Protein AF-A0A819TK28-F1 (afdb_monomer_lite)

Radius of gyration: 22.26 Å; chains: 1; bounding box: 78×36×46 Å

Foldseek 3Di:
DDDDQDPVCCVVPLVSVCVVVCVVVVPDLVVLVVLLVVLVVCLVCLLVVLLVVVVVLVVDPLSLVLQQDDDPPDPDDRDPSVPDDCPPPSNVVVSVVSSVVSSCSSNDSDCDPVNSVVVVVVVVVVVVSCVVPVDDPNVPCVVVVVVVVVPPPPDDDDPDDDDDDDD

Structure (mmCIF, N/CA/C/O backbone):
data_AF-A0A819TK28-F1
#
_entry.id   AF-A0A819TK28-F1
#
loop_
_atom_site.group_PDB
_atom_site.id
_atom_site.type_symbol
_atom_site.label_atom_id
_atom_site.label_alt_id
_atom_site.label_comp_id
_atom_site.label_asym_id
_atom_site.label_entity_id
_atom_site.label_seq_id
_atom_site.pdbx_PDB_ins_code
_atom_site.Cartn_x
_atom_site.Cartn_y
_atom_site.Cartn_z
_atom_site.occupancy
_atom_site.B_iso_or_equiv
_atom_site.auth_seq_id
_atom_site.auth_comp_id
_atom_site.auth_asym_id
_atom_site.auth_atom_id
_atom_site.pdbx_PDB_model_num
ATOM 1 N N . MET A 1 1 ? -22.797 -17.144 18.775 1.00 75.69 1 MET A N 1
ATOM 2 C CA . MET A 1 1 ? -23.891 -16.425 18.084 1.00 75.69 1 MET A CA 1
ATOM 3 C C . MET A 1 1 ? -23.421 -16.109 16.680 1.00 75.69 1 MET A C 1
ATOM 5 O O . MET A 1 1 ? -22.276 -15.701 16.538 1.00 75.69 1 MET A O 1
ATOM 9 N N . THR A 1 2 ? -24.261 -16.334 15.674 1.00 91.94 2 THR A N 1
ATOM 10 C CA . THR A 1 2 ? -23.966 -15.955 14.285 1.00 91.94 2 THR A CA 1
ATOM 11 C C . THR A 1 2 ? -24.346 -14.495 14.087 1.00 91.94 2 THR A C 1
ATOM 13 O O . THR A 1 2 ? -25.466 -14.106 14.412 1.00 91.94 2 THR A O 1
ATOM 16 N N . GLU A 1 3 ? -23.420 -13.689 13.583 1.00 94.31 3 GLU A N 1
ATOM 17 C CA . GLU A 1 3 ? -23.699 -12.307 13.206 1.00 94.31 3 GLU A CA 1
ATOM 18 C C . GLU A 1 3 ? -24.288 -12.250 11.794 1.00 94.31 3 GLU A C 1
ATOM 20 O O . GLU A 1 3 ? -23.820 -12.942 10.890 1.00 94.31 3 GLU A O 1
ATOM 25 N N . HIS A 1 4 ? -25.313 -11.423 11.595 1.00 96.56 4 HIS A N 1
ATOM 26 C CA . HIS A 1 4 ? -25.848 -11.151 10.266 1.00 96.56 4 HIS A CA 1
ATOM 27 C C . HIS A 1 4 ? -25.001 -10.092 9.550 1.00 96.56 4 HIS A C 1
ATOM 29 O O . HIS A 1 4 ? -24.793 -9.003 10.085 1.00 96.56 4 HIS A O 1
ATOM 35 N N . ILE A 1 5 ? -24.573 -10.400 8.325 1.00 97.50 5 ILE A N 1
ATOM 36 C CA . ILE A 1 5 ? -23.868 -9.475 7.436 1.00 97.50 5 ILE A CA 1
ATOM 37 C C . ILE A 1 5 ? -24.745 -9.192 6.217 1.00 97.50 5 ILE A C 1
ATOM 39 O O . ILE A 1 5 ? -25.200 -10.116 5.544 1.00 97.50 5 ILE A O 1
ATOM 43 N N . ASP A 1 6 ? -24.964 -7.912 5.937 1.00 97.06 6 ASP A N 1
ATOM 44 C CA . ASP A 1 6 ? -25.727 -7.430 4.790 1.00 97.06 6 ASP A CA 1
ATOM 45 C C . ASP A 1 6 ? -24.850 -7.481 3.533 1.00 97.06 6 ASP A C 1
ATOM 47 O O . ASP A 1 6 ? -23.842 -6.776 3.429 1.00 97.06 6 ASP A O 1
ATOM 51 N N . ASN A 1 7 ? -25.227 -8.344 2.587 1.00 93.75 7 ASN A N 1
ATOM 52 C CA . ASN A 1 7 ? -24.457 -8.570 1.369 1.00 93.75 7 ASN A CA 1
ATOM 53 C C . ASN A 1 7 ? -24.383 -7.319 0.482 1.00 93.75 7 ASN A C 1
ATOM 55 O O . ASN A 1 7 ? -23.298 -6.973 0.019 1.00 93.75 7 ASN A O 1
ATOM 59 N N . ASP A 1 8 ? -25.487 -6.594 0.309 1.00 94.44 8 ASP A N 1
ATOM 60 C CA . ASP A 1 8 ? -25.536 -5.425 -0.571 1.00 94.44 8 ASP A CA 1
ATOM 61 C C . ASP A 1 8 ? -24.634 -4.308 -0.031 1.00 94.44 8 ASP A C 1
ATOM 63 O O . ASP A 1 8 ? -23.865 -3.678 -0.771 1.00 94.44 8 ASP A O 1
ATOM 67 N N . ARG A 1 9 ? -24.644 -4.112 1.293 1.00 93.88 9 ARG A N 1
ATOM 68 C CA . ARG A 1 9 ? -23.793 -3.113 1.954 1.00 93.88 9 ARG A CA 1
ATOM 69 C C . ARG A 1 9 ? -22.304 -3.397 1.807 1.00 93.88 9 ARG A C 1
ATOM 71 O O . ARG A 1 9 ? -21.536 -2.443 1.708 1.00 93.88 9 ARG A O 1
ATOM 78 N N . LEU A 1 10 ? -21.872 -4.658 1.722 1.00 91.69 10 LEU A N 1
ATOM 79 C CA . LEU A 1 10 ? -20.458 -4.978 1.473 1.00 91.69 10 LEU A CA 1
ATOM 80 C C . LEU A 1 10 ? -19.950 -4.389 0.149 1.00 91.69 10 LEU A C 1
ATOM 82 O O . LEU A 1 10 ? -18.763 -4.077 0.019 1.00 91.69 10 LEU A O 1
ATOM 86 N N . HIS A 1 11 ? -20.828 -4.214 -0.838 1.00 85.56 11 HIS A N 1
ATOM 87 C CA . HIS A 1 11 ? -20.445 -3.725 -2.157 1.00 85.56 11 HIS A CA 1
ATOM 88 C C . HIS A 1 11 ? -20.417 -2.194 -2.230 1.00 85.56 11 HIS A C 1
ATOM 90 O O . HIS A 1 11 ? -19.481 -1.637 -2.820 1.00 85.56 11 HIS A O 1
ATOM 96 N N . VAL A 1 12 ? -21.369 -1.514 -1.581 1.00 87.94 12 VAL A N 1
ATOM 97 C CA . VAL A 1 12 ? -21.566 -0.055 -1.701 1.00 87.94 12 VAL A CA 1
ATOM 98 C C . VAL A 1 12 ? -21.021 0.763 -0.527 1.00 87.94 12 VAL A C 1
ATOM 100 O O . VAL A 1 12 ? -20.621 1.909 -0.722 1.00 87.94 12 VAL A O 1
ATOM 103 N N . ASP A 1 13 ? -20.942 0.187 0.674 1.00 90.69 13 ASP A N 1
ATOM 104 C CA . ASP A 1 13 ? -20.500 0.870 1.892 1.00 90.69 13 ASP A CA 1
ATOM 105 C C . ASP A 1 13 ? -19.076 0.422 2.248 1.00 90.69 13 ASP A C 1
ATOM 107 O O . ASP A 1 13 ? -18.814 -0.686 2.724 1.00 90.69 13 ASP A O 1
ATOM 111 N N . ILE A 1 14 ? -18.109 1.296 1.962 1.00 91.44 14 ILE A N 1
ATOM 112 C CA . ILE A 1 14 ? -16.694 1.004 2.193 1.00 91.44 14 ILE A CA 1
ATOM 113 C C . ILE A 1 14 ? -16.368 0.810 3.674 1.00 91.44 14 ILE A C 1
ATOM 115 O O . ILE A 1 14 ? -15.542 -0.045 3.996 1.00 91.44 14 ILE A O 1
ATOM 119 N N . LYS A 1 15 ? -17.023 1.565 4.561 1.00 93.00 15 LYS A N 1
ATOM 120 C CA . LYS A 1 15 ? -16.776 1.485 5.998 1.00 93.00 15 LYS A CA 1
ATOM 121 C C . LYS A 1 15 ? -17.346 0.185 6.544 1.00 93.00 15 LYS A C 1
ATOM 123 O O . LYS A 1 15 ? -16.634 -0.522 7.243 1.00 93.00 15 LYS A O 1
ATOM 128 N N . TYR A 1 16 ? -18.560 -0.182 6.134 1.00 95.12 16 TYR A N 1
ATOM 129 C CA . TYR A 1 16 ? -19.172 -1.456 6.513 1.00 95.12 16 TYR A CA 1
ATOM 130 C C . TYR A 1 16 ? -18.330 -2.661 6.079 1.00 95.12 16 TYR A C 1
ATOM 132 O O . TYR A 1 16 ? -18.054 -3.552 6.880 1.00 95.12 16 TYR A O 1
ATOM 140 N N . ARG A 1 17 ? -17.858 -2.661 4.827 1.00 94.56 17 ARG A N 1
ATOM 141 C CA . ARG A 1 17 ? -16.961 -3.704 4.311 1.00 94.56 17 ARG A CA 1
ATOM 142 C C . ARG A 1 17 ? -15.649 -3.780 5.085 1.00 94.56 17 ARG A C 1
ATOM 144 O O . ARG A 1 17 ? -15.206 -4.883 5.392 1.00 94.56 17 ARG A O 1
ATOM 151 N N . PHE A 1 18 ? -15.030 -2.636 5.378 1.00 94.31 18 PHE A N 1
ATOM 152 C CA . PHE A 1 18 ? -13.802 -2.596 6.167 1.00 94.31 18 PHE A CA 1
ATOM 153 C C . PHE A 1 18 ? -14.035 -3.122 7.584 1.00 94.31 18 PHE A C 1
ATOM 155 O O . PHE A 1 18 ? -13.292 -3.983 8.027 1.00 94.31 18 PHE A O 1
ATOM 162 N N . ASP A 1 19 ? -15.091 -2.681 8.264 1.00 94.94 19 ASP A N 1
ATOM 163 C CA . ASP A 1 19 ? -15.388 -3.094 9.639 1.00 94.94 19 ASP A CA 1
ATOM 164 C C . ASP A 1 19 ? -15.658 -4.596 9.744 1.00 94.94 19 ASP A C 1
ATOM 166 O O . ASP A 1 19 ? -15.136 -5.265 10.638 1.00 94.94 19 ASP A O 1
ATOM 170 N N . TYR A 1 20 ? -16.436 -5.143 8.805 1.00 95.94 20 TYR A N 1
ATOM 171 C CA . TYR A 1 20 ? -16.654 -6.582 8.710 1.00 95.94 20 TYR A CA 1
ATOM 172 C C . TYR A 1 20 ? -15.339 -7.333 8.482 1.00 95.94 20 TYR A C 1
ATOM 174 O O . TYR A 1 20 ? -15.032 -8.264 9.226 1.00 95.94 20 TYR A O 1
ATOM 182 N N . PHE A 1 21 ? -14.558 -6.927 7.477 1.00 95.12 21 PHE A N 1
ATOM 183 C CA . PHE A 1 21 ? -13.336 -7.634 7.108 1.00 95.12 21 PHE A CA 1
ATOM 184 C C . PHE A 1 21 ? -12.275 -7.555 8.206 1.00 95.12 21 PHE A C 1
ATOM 186 O O . PHE A 1 21 ? -11.719 -8.584 8.574 1.00 95.12 21 PHE A O 1
ATOM 193 N N . SER A 1 22 ? -12.053 -6.372 8.780 1.00 95.56 22 SER A N 1
ATOM 194 C CA . SER A 1 22 ? -11.118 -6.164 9.886 1.00 95.56 22 SER A CA 1
ATOM 195 C C . SER A 1 22 ? -11.483 -7.031 11.081 1.00 95.56 22 SER A C 1
ATOM 197 O O . SER A 1 22 ? -10.634 -7.745 11.599 1.00 95.56 22 SER A O 1
ATOM 199 N N . LYS A 1 23 ? -12.764 -7.087 11.458 1.00 96.25 23 LYS A N 1
ATOM 200 C CA . LYS A 1 23 ? -13.219 -8.011 12.501 1.00 96.25 23 LYS A CA 1
ATOM 201 C C . LYS A 1 23 ? -12.985 -9.477 12.126 1.00 96.25 23 LYS A C 1
ATOM 203 O O . LYS A 1 23 ? -12.538 -10.243 12.970 1.00 96.25 23 LYS A O 1
ATOM 208 N N . PHE A 1 24 ? -13.270 -9.863 10.882 1.00 96.44 24 PHE A N 1
ATOM 209 C CA . PHE A 1 24 ? -13.112 -11.239 10.402 1.00 96.44 24 PHE A CA 1
ATOM 210 C C . PHE A 1 24 ? -11.657 -11.730 10.470 1.00 96.44 24 PHE A C 1
ATOM 212 O O . PHE A 1 24 ? -11.425 -12.878 10.843 1.00 96.44 24 PHE A O 1
ATOM 219 N N . ILE A 1 25 ? -10.683 -10.870 10.151 1.00 96.25 25 ILE A N 1
ATOM 220 C CA . ILE A 1 25 ? -9.248 -11.201 10.227 1.00 96.25 25 ILE A CA 1
ATOM 221 C C . ILE A 1 25 ? -8.591 -10.793 11.555 1.00 96.25 25 ILE A C 1
ATOM 223 O O . ILE A 1 25 ? -7.378 -10.918 11.685 1.00 96.25 25 ILE A O 1
ATOM 227 N N . HIS A 1 26 ? -9.374 -10.301 12.520 1.00 96.75 26 HIS A N 1
ATOM 228 C CA . HIS A 1 26 ? -8.894 -9.706 13.772 1.00 96.75 26 HIS A CA 1
ATOM 229 C C . HIS A 1 26 ? -7.858 -8.584 13.581 1.00 96.75 26 HIS A C 1
ATOM 231 O O . HIS A 1 26 ? -6.928 -8.472 14.367 1.00 96.75 26 HIS A O 1
ATOM 237 N N . PHE A 1 27 ? -8.031 -7.751 12.554 1.00 95.50 27 PHE A N 1
ATOM 238 C CA . PHE A 1 27 ? -7.242 -6.541 12.357 1.00 95.50 27 PHE A CA 1
ATOM 239 C C . PHE A 1 27 ? -7.772 -5.419 13.251 1.00 95.50 27 PHE A C 1
ATOM 241 O O . PHE A 1 27 ? -8.928 -5.000 13.117 1.00 95.50 27 PHE A O 1
ATOM 248 N N . THR A 1 28 ? -6.934 -4.929 14.155 1.00 95.56 28 THR A N 1
ATOM 249 C CA . THR A 1 28 ? -7.304 -3.947 15.175 1.00 95.56 28 THR A CA 1
ATOM 250 C C . THR A 1 28 ? -6.430 -2.691 15.117 1.00 95.56 28 THR A C 1
ATOM 252 O O . THR A 1 28 ? -5.539 -2.536 14.280 1.00 95.56 28 THR A O 1
ATOM 255 N N . THR A 1 29 ? -6.692 -1.742 16.016 1.00 94.56 29 THR A N 1
ATOM 256 C CA . THR A 1 29 ? -5.862 -0.541 16.184 1.00 94.56 29 THR A CA 1
ATOM 257 C C . THR A 1 29 ? -4.432 -0.869 16.610 1.00 94.56 29 THR A C 1
ATOM 259 O O . THR A 1 29 ? -3.505 -0.132 16.273 1.00 94.56 29 THR A O 1
ATOM 262 N N . GLU A 1 30 ? -4.231 -1.989 17.302 1.00 96.50 30 GLU A N 1
ATOM 263 C CA . GLU A 1 30 ? -2.915 -2.489 17.694 1.00 96.50 30 GLU A CA 1
ATOM 264 C C . GLU A 1 30 ? -2.080 -2.877 16.467 1.00 96.50 30 GLU A C 1
ATOM 266 O O . GLU A 1 30 ? -0.892 -2.559 16.427 1.00 96.50 30 GLU A O 1
ATOM 271 N N . ASP A 1 31 ? -2.689 -3.468 15.434 1.00 96.38 31 ASP A N 1
ATOM 272 C CA . ASP A 1 31 ? -1.997 -3.778 14.177 1.00 96.38 31 ASP A CA 1
ATOM 273 C C . ASP A 1 31 ? -1.580 -2.508 13.435 1.00 96.38 31 ASP A C 1
ATOM 275 O O . ASP A 1 31 ? -0.462 -2.416 12.927 1.00 96.38 31 ASP A O 1
ATOM 279 N N . ILE A 1 32 ? -2.446 -1.490 13.411 1.00 94.62 32 ILE A N 1
ATOM 280 C CA . ILE A 1 32 ? -2.111 -0.183 12.827 1.00 94.62 32 ILE A CA 1
ATOM 281 C C . ILE A 1 32 ? -0.920 0.434 13.573 1.00 94.62 32 ILE A C 1
ATOM 283 O O . ILE A 1 32 ? 0.045 0.880 12.947 1.00 94.62 32 ILE A O 1
ATOM 287 N N . SER A 1 33 ? -0.937 0.388 14.907 1.00 95.12 33 SER A N 1
ATOM 288 C CA . SER A 1 33 ? 0.178 0.851 15.735 1.00 95.12 33 SER A CA 1
ATOM 289 C C . SER A 1 33 ? 1.466 0.073 15.443 1.00 95.12 33 SER A C 1
ATOM 291 O O . SER A 1 33 ? 2.520 0.677 15.236 1.00 95.12 33 SER A O 1
ATOM 293 N N . ALA A 1 34 ? 1.384 -1.256 15.336 1.00 95.69 34 ALA A N 1
ATOM 294 C CA . ALA A 1 34 ? 2.516 -2.110 14.997 1.00 95.69 34 ALA A CA 1
ATOM 295 C C . ALA A 1 34 ? 3.100 -1.770 13.614 1.00 95.69 34 ALA A C 1
ATOM 297 O O . ALA A 1 34 ? 4.321 -1.656 13.475 1.00 95.69 34 ALA A O 1
ATOM 298 N N . LEU A 1 35 ? 2.248 -1.521 12.610 1.00 94.50 35 LEU A N 1
ATOM 299 C CA . LEU A 1 35 ? 2.670 -1.052 11.287 1.00 94.50 35 LEU A CA 1
ATOM 300 C C . LEU A 1 35 ? 3.399 0.294 11.370 1.00 94.50 35 LEU A C 1
ATOM 302 O O . LEU A 1 35 ? 4.443 0.457 10.736 1.00 94.50 35 LEU A O 1
ATOM 306 N N . ASN A 1 36 ? 2.902 1.244 12.166 1.00 94.69 36 ASN A N 1
ATOM 307 C CA . ASN A 1 36 ? 3.549 2.547 12.327 1.00 94.69 36 ASN A CA 1
ATOM 308 C C . ASN A 1 36 ? 4.889 2.456 13.075 1.00 94.69 36 ASN A C 1
ATOM 310 O O . ASN A 1 36 ? 5.837 3.162 12.726 1.00 94.69 36 ASN A O 1
ATOM 314 N N . ILE A 1 37 ? 4.999 1.580 14.077 1.00 94.94 37 ILE A N 1
ATOM 315 C CA . ILE A 1 37 ? 6.267 1.310 14.769 1.00 94.94 37 ILE A CA 1
ATOM 316 C C . ILE A 1 37 ? 7.274 0.732 13.771 1.00 94.94 37 ILE A C 1
ATOM 318 O O . ILE A 1 37 ? 8.385 1.252 13.648 1.00 94.94 37 ILE A O 1
ATOM 322 N N . PHE A 1 38 ? 6.862 -0.277 12.998 1.00 93.12 38 PHE A N 1
ATOM 323 C CA . PHE A 1 38 ? 7.684 -0.883 11.953 1.00 93.12 38 PHE A CA 1
ATOM 324 C C . PHE A 1 38 ? 8.102 0.125 10.873 1.00 93.12 38 PHE A C 1
ATOM 326 O O . PHE A 1 38 ? 9.238 0.092 10.398 1.00 93.12 38 PHE A O 1
ATOM 333 N N . ALA A 1 39 ? 7.229 1.074 10.522 1.00 92.44 39 ALA A N 1
ATOM 334 C CA . ALA A 1 39 ? 7.531 2.116 9.544 1.00 92.44 39 ALA A CA 1
ATOM 335 C C . ALA A 1 39 ? 8.835 2.863 9.872 1.00 92.44 39 ALA A C 1
ATOM 337 O O . ALA A 1 39 ? 9.614 3.162 8.967 1.00 92.44 39 ALA A O 1
ATOM 338 N N . SER A 1 40 ? 9.109 3.101 11.158 1.00 85.00 40 SER A N 1
ATOM 339 C CA . SER A 1 40 ? 10.289 3.843 11.622 1.00 85.00 40 SER A CA 1
ATOM 340 C C . SER A 1 40 ? 11.615 3.230 11.157 1.00 85.00 40 SER A C 1
ATOM 342 O O . SER A 1 40 ? 12.563 3.968 10.896 1.00 85.00 40 SER A O 1
ATOM 344 N N . SER A 1 41 ? 11.688 1.903 11.005 1.00 88.62 41 SER A N 1
ATOM 345 C CA . SER A 1 41 ? 12.866 1.207 10.467 1.00 88.62 41 SER A CA 1
ATOM 346 C C . SER A 1 41 ? 12.722 0.833 8.988 1.00 88.62 41 SER A C 1
ATOM 348 O O . SER A 1 41 ? 13.724 0.709 8.286 1.00 88.62 41 SER A O 1
ATOM 350 N N . ALA A 1 42 ? 11.493 0.686 8.488 1.00 89.81 42 ALA A N 1
ATOM 351 C CA . ALA A 1 42 ? 11.231 0.227 7.128 1.00 89.81 42 ALA A CA 1
ATOM 352 C C . ALA A 1 42 ? 11.349 1.324 6.055 1.00 89.81 42 ALA A C 1
ATOM 354 O O . ALA A 1 42 ? 11.678 1.027 4.908 1.00 89.81 42 ALA A O 1
ATOM 355 N N . ILE A 1 43 ? 11.091 2.597 6.378 1.00 93.25 43 ILE A N 1
ATOM 356 C CA . ILE A 1 43 ? 10.958 3.661 5.360 1.00 93.25 43 ILE A CA 1
ATOM 357 C C . ILE A 1 43 ? 12.205 3.828 4.485 1.00 93.25 43 ILE A C 1
ATOM 359 O O . ILE A 1 43 ? 12.074 4.052 3.277 1.00 93.25 43 ILE A O 1
ATOM 363 N N . SER A 1 44 ? 13.398 3.713 5.072 1.00 93.88 44 SER A N 1
ATOM 364 C CA . SER A 1 44 ? 14.668 3.856 4.351 1.00 93.88 44 SER A CA 1
ATOM 365 C C . SER A 1 44 ? 14.922 2.705 3.374 1.00 93.88 44 SER A C 1
ATOM 367 O O . SER A 1 44 ? 15.564 2.915 2.347 1.00 93.88 44 SER A O 1
ATOM 369 N N . VAL A 1 45 ? 14.379 1.514 3.646 1.00 95.44 45 VAL A N 1
ATOM 370 C CA . VAL A 1 45 ? 14.564 0.320 2.808 1.00 95.44 45 VAL A CA 1
ATOM 371 C C . VAL A 1 45 ? 13.459 0.125 1.768 1.00 95.44 45 VAL A C 1
ATOM 373 O O . VAL A 1 45 ? 13.638 -0.664 0.844 1.00 95.44 45 VAL A O 1
ATOM 376 N N . ILE A 1 46 ? 12.345 0.864 1.843 1.00 95.56 46 ILE A N 1
ATOM 377 C CA . ILE A 1 46 ? 11.237 0.761 0.874 1.00 95.56 46 ILE A CA 1
ATOM 378 C C . ILE A 1 46 ? 11.691 0.874 -0.593 1.00 95.56 46 ILE A C 1
ATOM 380 O O . ILE A 1 46 ? 11.246 0.044 -1.387 1.00 95.56 46 ILE A O 1
ATOM 384 N N . PRO A 1 47 ? 12.573 1.816 -0.993 1.00 94.75 47 PRO A N 1
ATOM 385 C CA . PRO A 1 47 ? 13.045 1.875 -2.378 1.00 94.75 47 PRO A CA 1
ATOM 386 C C . PRO A 1 47 ? 13.736 0.577 -2.820 1.00 94.75 47 PRO A C 1
ATOM 388 O O . PRO A 1 47 ? 13.486 0.084 -3.917 1.00 94.75 47 PRO A O 1
ATOM 391 N N . VAL A 1 48 ? 14.534 -0.027 -1.933 1.00 95.62 48 VAL A N 1
ATOM 392 C CA . VAL A 1 48 ? 15.224 -1.303 -2.180 1.00 95.62 48 VAL A CA 1
ATOM 393 C C . VAL A 1 48 ? 14.229 -2.461 -2.274 1.00 95.62 48 VAL A C 1
ATOM 395 O O . VAL A 1 48 ? 14.384 -3.337 -3.128 1.00 95.62 48 VAL A O 1
ATOM 398 N N . ILE A 1 49 ? 13.189 -2.465 -1.435 1.00 95.00 49 ILE A N 1
ATOM 399 C CA . ILE A 1 49 ? 12.104 -3.456 -1.491 1.00 95.00 49 ILE A CA 1
ATOM 400 C C . ILE A 1 49 ? 11.379 -3.359 -2.835 1.00 95.00 49 ILE A C 1
ATOM 402 O O . ILE A 1 49 ? 11.253 -4.366 -3.530 1.00 95.00 49 ILE A O 1
ATOM 406 N N . SER A 1 50 ? 10.954 -2.156 -3.230 1.00 94.69 50 SER A N 1
ATOM 407 C CA . SER A 1 50 ? 10.248 -1.922 -4.495 1.00 94.69 50 SER A CA 1
ATOM 408 C C . SER A 1 50 ? 11.084 -2.383 -5.691 1.00 94.69 50 SER A C 1
ATOM 410 O O . SER A 1 50 ? 10.636 -3.175 -6.519 1.00 94.69 50 SER A O 1
ATOM 412 N N . ASP A 1 51 ? 12.350 -1.983 -5.734 1.00 95.00 51 ASP A N 1
ATOM 413 C CA . ASP A 1 51 ? 13.279 -2.376 -6.786 1.00 95.00 51 ASP A CA 1
ATOM 414 C C . ASP A 1 51 ? 13.511 -3.900 -6.839 1.00 95.00 51 ASP A C 1
ATOM 416 O O . ASP A 1 51 ? 13.551 -4.497 -7.917 1.00 95.00 51 ASP A O 1
ATOM 420 N N . SER A 1 52 ? 13.566 -4.562 -5.681 1.00 96.25 52 SER A N 1
ATOM 421 C CA . SER A 1 52 ? 13.703 -6.021 -5.591 1.00 96.25 52 SER A CA 1
ATOM 422 C C . SER A 1 52 ? 12.454 -6.769 -6.064 1.00 96.25 52 SER A C 1
ATOM 424 O O . SER A 1 52 ? 12.582 -7.796 -6.734 1.00 96.25 52 SER A O 1
ATOM 426 N N . VAL A 1 53 ? 11.255 -6.239 -5.795 1.00 94.75 53 VAL A N 1
ATOM 427 C CA . VAL A 1 53 ? 9.996 -6.769 -6.345 1.00 94.75 53 VAL A CA 1
ATOM 428 C C . VAL A 1 53 ? 10.017 -6.698 -7.872 1.00 94.75 53 VAL A C 1
ATOM 430 O O . VAL A 1 53 ? 9.780 -7.708 -8.530 1.00 94.75 53 VAL A O 1
ATOM 433 N N . TYR A 1 54 ? 10.379 -5.551 -8.453 1.00 94.12 54 TYR A N 1
ATOM 434 C CA . TYR A 1 54 ? 10.448 -5.411 -9.912 1.00 94.12 54 TYR A CA 1
ATOM 435 C C . TYR A 1 54 ? 11.527 -6.292 -10.537 1.00 94.12 54 TYR A C 1
ATOM 437 O O . TYR A 1 54 ? 11.266 -6.923 -11.557 1.00 94.12 54 TYR A O 1
ATOM 445 N N . ARG A 1 55 ? 12.702 -6.425 -9.907 1.00 95.19 55 ARG A N 1
ATOM 446 C CA . ARG A 1 55 ? 13.703 -7.420 -10.323 1.00 95.19 55 ARG A CA 1
ATOM 447 C C . ARG A 1 55 ? 13.108 -8.820 -10.381 1.00 95.19 55 ARG A C 1
ATOM 449 O O . ARG A 1 55 ? 13.335 -9.520 -11.361 1.00 95.19 55 ARG A O 1
ATOM 456 N N . LYS A 1 56 ? 12.343 -9.221 -9.361 1.00 93.44 56 LYS A N 1
ATOM 457 C CA . LYS A 1 56 ? 11.718 -10.546 -9.311 1.00 93.44 56 LYS A CA 1
ATOM 458 C C . LYS A 1 56 ? 10.667 -10.727 -10.407 1.00 93.44 56 LYS A C 1
ATOM 460 O O . LYS A 1 56 ? 10.668 -11.762 -11.063 1.00 93.44 56 LYS A O 1
ATOM 465 N N . LEU A 1 57 ? 9.826 -9.722 -10.649 1.00 90.38 57 LEU A N 1
ATOM 466 C CA . LEU A 1 57 ? 8.842 -9.738 -11.738 1.00 90.38 57 LEU A CA 1
ATOM 467 C C . LEU A 1 57 ? 9.505 -9.764 -13.125 1.00 90.38 57 LEU A C 1
ATOM 469 O O . LEU A 1 57 ? 8.947 -10.316 -14.061 1.00 90.38 57 LEU A O 1
ATOM 473 N N . PHE A 1 58 ? 10.711 -9.219 -13.272 1.00 92.19 58 PHE A N 1
ATOM 474 C CA . PHE A 1 58 ? 11.453 -9.253 -14.535 1.00 92.19 58 PHE A CA 1
ATOM 475 C C . PHE A 1 58 ? 12.207 -10.573 -14.769 1.00 92.19 58 PHE A C 1
ATOM 477 O O . PHE A 1 58 ? 12.763 -10.759 -15.847 1.00 92.19 58 PHE A O 1
ATOM 484 N N . GLN A 1 59 ? 12.217 -11.499 -13.799 1.00 92.19 59 GLN A N 1
ATOM 485 C CA . GLN A 1 59 ? 12.787 -12.844 -13.985 1.00 92.19 59 GLN A CA 1
ATOM 486 C C . GLN A 1 59 ? 11.895 -13.767 -14.824 1.00 92.19 59 GLN A C 1
ATOM 488 O O . GLN A 1 59 ? 12.373 -14.811 -15.260 1.00 92.19 59 GLN A O 1
ATOM 493 N N . TYR A 1 60 ? 10.627 -13.405 -15.039 1.00 87.81 60 TYR A N 1
ATOM 494 C CA . TYR A 1 60 ? 9.675 -14.196 -15.814 1.00 87.81 60 TYR A CA 1
ATOM 495 C C . TYR A 1 60 ? 9.039 -13.311 -16.886 1.00 87.81 60 TYR A C 1
ATOM 497 O O . TYR A 1 60 ? 8.576 -12.205 -16.600 1.00 87.81 60 TYR A O 1
ATOM 505 N N . ASP A 1 61 ? 9.022 -13.807 -18.117 1.00 84.12 61 ASP A N 1
ATOM 506 C CA . ASP A 1 61 ? 8.407 -13.158 -19.277 1.00 84.12 61 ASP A CA 1
ATOM 507 C C . ASP A 1 61 ? 6.940 -12.798 -19.015 1.00 84.12 61 ASP A C 1
ATOM 509 O O . ASP A 1 61 ? 6.555 -11.643 -19.158 1.00 84.12 61 ASP A O 1
ATOM 513 N N . ILE A 1 62 ? 6.159 -13.735 -18.479 1.00 83.94 62 ILE A N 1
ATOM 514 C CA . ILE A 1 62 ? 4.727 -13.570 -18.224 1.00 83.94 62 ILE A CA 1
ATOM 515 C C . ILE A 1 62 ? 4.406 -12.412 -17.269 1.00 83.94 62 ILE A C 1
ATOM 517 O O . ILE A 1 62 ? 3.368 -11.766 -17.395 1.00 83.94 62 ILE A O 1
ATOM 521 N N . THR A 1 63 ? 5.296 -12.115 -16.317 1.00 86.19 63 THR A N 1
ATOM 522 C CA . THR A 1 63 ? 5.135 -10.979 -15.400 1.00 86.19 63 THR A CA 1
ATOM 523 C C . THR A 1 63 ? 5.762 -9.701 -15.936 1.00 86.19 63 THR A C 1
ATOM 525 O O . THR A 1 63 ? 5.262 -8.617 -15.635 1.00 86.19 63 THR A O 1
ATOM 528 N N . LYS A 1 64 ? 6.824 -9.806 -16.740 1.00 85.62 64 LYS A N 1
ATOM 529 C CA . LYS A 1 64 ? 7.441 -8.672 -17.432 1.00 85.62 64 LYS A CA 1
ATOM 530 C C . LYS A 1 64 ? 6.497 -8.082 -18.483 1.00 85.62 64 LYS A C 1
ATOM 532 O O . LYS A 1 64 ? 6.358 -6.862 -18.550 1.00 85.62 64 LYS A O 1
ATOM 537 N N . ASP A 1 65 ? 5.825 -8.931 -19.255 1.00 82.06 65 ASP A N 1
ATOM 538 C CA . ASP A 1 65 ? 4.988 -8.535 -20.389 1.00 82.06 65 ASP A CA 1
ATOM 539 C C . ASP A 1 65 ? 3.788 -7.672 -19.972 1.00 82.06 65 ASP A C 1
ATOM 541 O O . ASP A 1 65 ? 3.349 -6.797 -20.720 1.00 82.06 65 ASP A O 1
ATOM 545 N N . TYR A 1 66 ? 3.317 -7.815 -18.731 1.00 78.56 66 TYR A N 1
ATOM 546 C CA . TYR A 1 66 ? 2.279 -6.950 -18.161 1.00 78.56 66 TYR A CA 1
ATOM 547 C C . TYR A 1 66 ? 2.653 -5.459 -18.221 1.00 78.56 66 TYR A C 1
ATOM 549 O O . TYR A 1 66 ? 1.800 -4.577 -18.322 1.00 78.56 66 TYR A O 1
ATOM 557 N N . PHE A 1 67 ? 3.948 -5.159 -18.171 1.00 79.06 67 PHE A N 1
ATOM 558 C CA . PHE A 1 67 ? 4.443 -3.794 -18.134 1.00 79.06 67 PHE A CA 1
ATOM 559 C C . PHE A 1 67 ? 4.649 -3.168 -19.513 1.00 79.06 67 PHE A C 1
ATOM 561 O O . PHE A 1 67 ? 4.976 -1.989 -19.558 1.00 79.06 67 PHE A O 1
ATOM 568 N N . ILE A 1 68 ? 4.438 -3.898 -20.612 1.00 74.06 68 ILE A N 1
ATOM 569 C CA . ILE A 1 68 ? 4.530 -3.352 -21.979 1.00 74.06 68 ILE A CA 1
ATOM 570 C C . ILE A 1 68 ? 3.446 -2.298 -22.212 1.00 74.06 68 ILE A C 1
ATOM 572 O O . ILE A 1 68 ? 3.656 -1.310 -22.914 1.00 74.06 68 ILE A O 1
ATOM 576 N N . ILE A 1 69 ? 2.271 -2.508 -21.621 1.00 65.94 69 ILE A N 1
ATOM 577 C CA . ILE A 1 69 ? 1.139 -1.608 -21.788 1.00 65.94 69 ILE A CA 1
ATOM 578 C C . ILE A 1 69 ? 1.369 -0.360 -20.954 1.00 65.94 69 ILE A C 1
ATOM 580 O O . ILE A 1 69 ? 1.786 -0.416 -19.791 1.00 65.94 69 ILE A O 1
ATOM 584 N N . GLN A 1 70 ? 1.111 0.788 -21.575 1.00 61.03 70 GLN A N 1
ATOM 585 C CA . GLN A 1 70 ? 1.207 2.069 -20.907 1.00 61.03 70 GLN A CA 1
ATOM 586 C C . GLN A 1 70 ? 0.279 2.105 -19.694 1.00 61.03 70 GLN A C 1
ATOM 588 O O . GLN A 1 70 ? -0.891 1.750 -19.774 1.00 61.03 70 GLN A O 1
ATOM 593 N N . ASN A 1 71 ? 0.804 2.553 -18.554 1.00 59.91 71 ASN A N 1
ATOM 594 C CA . ASN A 1 71 ? -0.085 3.097 -17.538 1.00 59.91 71 ASN A CA 1
ATOM 595 C C . ASN A 1 71 ? -0.724 4.351 -18.141 1.00 59.91 71 ASN A C 1
ATOM 597 O O . ASN A 1 71 ? 0.024 5.230 -18.559 1.00 59.91 71 ASN A O 1
ATOM 601 N N . ASP A 1 72 ? -2.051 4.478 -18.093 1.00 53.44 72 ASP A N 1
ATOM 602 C CA . ASP A 1 72 ? -2.796 5.654 -18.593 1.00 53.44 72 ASP A CA 1
ATOM 603 C C . ASP A 1 72 ? -2.316 7.001 -18.005 1.00 53.44 72 ASP A C 1
ATOM 605 O O . ASP A 1 72 ? -2.649 8.070 -18.501 1.00 53.44 72 ASP A O 1
ATOM 609 N N . VAL A 1 73 ? -1.539 6.958 -16.918 1.00 56.00 73 VAL A N 1
ATOM 610 C CA . VAL A 1 73 ? -0.987 8.120 -16.201 1.00 56.00 73 VAL A CA 1
ATOM 611 C C . VAL A 1 73 ? 0.433 8.488 -16.673 1.00 56.00 73 VAL A C 1
ATOM 613 O O . VAL A 1 73 ? 0.950 9.539 -16.307 1.00 56.00 73 VAL A O 1
ATOM 616 N N . PHE A 1 74 ? 1.094 7.638 -17.464 1.00 56.53 74 PHE A N 1
ATOM 617 C CA . PHE A 1 74 ? 2.466 7.852 -17.928 1.00 56.53 74 PHE A CA 1
ATOM 618 C C . PHE A 1 74 ? 2.492 8.280 -19.403 1.00 56.53 74 PHE A C 1
ATOM 620 O O . PHE A 1 74 ? 2.341 7.450 -20.293 1.00 56.53 74 PHE A O 1
ATOM 627 N N . ASP A 1 75 ? 2.758 9.565 -19.644 1.00 57.31 75 ASP A N 1
ATOM 628 C CA . ASP A 1 75 ? 2.796 10.207 -20.974 1.00 57.31 75 ASP A CA 1
ATOM 629 C C . ASP A 1 75 ? 4.101 9.945 -21.771 1.00 57.31 75 ASP A C 1
ATOM 631 O O . ASP A 1 75 ? 4.352 10.523 -22.825 1.00 57.31 75 ASP A O 1
ATOM 635 N N . GLY A 1 76 ? 5.001 9.089 -21.274 1.00 60.16 76 GLY A N 1
ATOM 636 C CA . GLY A 1 76 ? 6.257 8.786 -21.972 1.00 60.16 76 GLY A CA 1
ATOM 637 C C . GLY A 1 76 ? 6.052 7.815 -23.136 1.00 60.16 76 GLY A C 1
ATOM 638 O O . GLY A 1 76 ? 5.308 6.852 -22.991 1.00 60.16 76 GLY A O 1
ATOM 639 N N . SER A 1 77 ? 6.732 8.033 -24.268 1.00 55.66 77 SER A N 1
ATOM 640 C CA . SER A 1 77 ? 6.571 7.273 -25.521 1.00 55.66 77 SER A CA 1
ATOM 641 C C . SER A 1 77 ? 6.547 5.743 -25.345 1.00 55.66 77 SER A C 1
ATOM 643 O O . SER A 1 77 ? 7.315 5.168 -24.574 1.00 55.66 77 SER A O 1
ATOM 645 N N . SER A 1 78 ? 5.651 5.071 -26.081 1.00 53.34 78 SER A N 1
ATOM 646 C CA . SER A 1 78 ? 5.494 3.610 -26.044 1.00 53.34 78 SER A CA 1
ATOM 647 C C . SER A 1 78 ? 6.784 2.906 -26.474 1.00 53.34 78 SER A C 1
ATOM 649 O O . SER A 1 78 ? 7.190 2.972 -27.636 1.00 53.34 78 SER A O 1
ATOM 651 N N . ILE A 1 79 ? 7.425 2.215 -25.534 1.00 55.88 79 ILE A N 1
ATOM 652 C CA . ILE A 1 79 ? 8.593 1.379 -25.804 1.00 55.88 79 ILE A CA 1
ATOM 653 C C . ILE A 1 79 ? 8.080 0.022 -26.307 1.00 55.88 79 ILE A C 1
ATOM 655 O O . ILE A 1 79 ? 7.260 -0.615 -25.649 1.00 55.88 79 ILE A O 1
ATOM 659 N N . LYS A 1 80 ? 8.541 -0.431 -27.480 1.00 56.84 80 LYS A N 1
ATOM 660 C CA . LYS A 1 80 ? 8.271 -1.800 -27.958 1.00 56.84 80 LYS A CA 1
ATOM 661 C C . LYS A 1 80 ? 8.836 -2.821 -26.956 1.00 56.84 80 LYS A C 1
ATOM 663 O O . LYS A 1 80 ? 9.898 -2.579 -26.388 1.00 56.84 80 LYS A O 1
ATOM 668 N N . ASN A 1 81 ? 8.152 -3.960 -26.791 1.00 56.66 81 ASN A N 1
ATOM 669 C CA . ASN A 1 81 ? 8.436 -5.013 -25.794 1.00 56.66 81 ASN A CA 1
ATOM 670 C C . ASN A 1 81 ? 9.940 -5.349 -25.629 1.00 56.66 81 ASN A C 1
ATOM 672 O O . ASN A 1 81 ? 10.459 -5.500 -24.525 1.00 56.66 81 ASN A O 1
ATOM 676 N N . GLU A 1 82 ? 10.663 -5.364 -26.745 1.00 59.91 82 GLU A N 1
ATOM 677 C CA . GLU A 1 82 ? 12.075 -5.745 -26.865 1.00 59.91 82 GLU A CA 1
ATOM 678 C C . GLU A 1 82 ? 13.030 -4.879 -26.020 1.00 59.91 82 GLU A C 1
ATOM 680 O O . GLU A 1 82 ? 14.085 -5.351 -25.605 1.00 59.91 82 GLU A O 1
ATOM 685 N N . ASN A 1 83 ? 12.641 -3.637 -25.707 1.00 71.75 83 ASN A N 1
ATOM 686 C CA . ASN A 1 83 ? 13.497 -2.664 -25.023 1.00 71.75 83 ASN A CA 1
ATOM 687 C C . ASN A 1 83 ? 13.086 -2.388 -23.567 1.00 71.75 83 ASN A C 1
ATOM 689 O O . ASN A 1 83 ? 13.674 -1.517 -22.925 1.00 71.75 83 ASN A O 1
ATOM 693 N N . LEU A 1 84 ? 12.089 -3.099 -23.024 1.00 84.31 84 LEU A N 1
ATOM 694 C CA . LEU A 1 84 ? 11.677 -2.892 -21.638 1.00 84.31 84 LEU A CA 1
ATOM 695 C C . LEU A 1 84 ? 12.715 -3.481 -20.670 1.00 84.31 84 LEU A C 1
ATOM 697 O O . LEU A 1 84 ? 12.962 -4.692 -20.642 1.00 84.31 84 LEU A O 1
ATOM 701 N N . SER A 1 85 ? 13.286 -2.616 -19.838 1.00 90.56 85 SER A N 1
ATOM 702 C CA . SER A 1 85 ? 14.284 -2.938 -18.814 1.00 90.56 85 SER A CA 1
ATOM 703 C C . SER A 1 85 ? 13.900 -2.344 -17.456 1.00 90.56 85 SER A C 1
ATOM 705 O O . SER A 1 85 ? 12.993 -1.518 -17.347 1.00 90.56 85 SER A O 1
ATOM 707 N N . LEU A 1 86 ? 14.623 -2.734 -16.404 1.00 92.00 86 LEU A N 1
ATOM 708 C CA . LEU A 1 86 ? 14.427 -2.201 -15.051 1.00 92.00 86 LEU A CA 1
ATOM 709 C C . LEU A 1 86 ? 14.710 -0.696 -14.923 1.00 92.00 86 LEU A C 1
ATOM 711 O O . LEU A 1 86 ? 14.240 -0.088 -13.958 1.00 92.00 86 LEU A O 1
ATOM 715 N N . ASP A 1 87 ? 15.430 -0.130 -15.893 1.00 90.75 87 ASP A N 1
ATOM 716 C CA . ASP A 1 87 ? 15.822 1.282 -15.966 1.00 90.75 87 ASP A CA 1
ATOM 717 C C . ASP A 1 87 ? 14.924 2.084 -16.919 1.00 90.75 87 ASP A C 1
ATOM 719 O O . ASP A 1 87 ? 15.106 3.284 -17.114 1.00 90.75 87 ASP A O 1
ATOM 723 N N . SER A 1 88 ? 13.929 1.433 -17.529 1.00 89.38 88 SER A N 1
ATOM 724 C CA . SER A 1 88 ? 12.941 2.120 -18.356 1.00 89.38 88 SER A CA 1
ATOM 725 C C . SER A 1 88 ? 12.153 3.120 -17.509 1.00 89.38 88 SER A C 1
ATOM 727 O O . SER A 1 88 ? 11.692 2.784 -16.417 1.00 89.38 88 SER A O 1
ATOM 729 N N . ALA A 1 89 ? 11.936 4.332 -18.029 1.00 87.62 89 ALA A N 1
ATOM 730 C CA . ALA A 1 89 ? 11.288 5.426 -17.295 1.00 87.62 89 ALA A CA 1
ATOM 731 C C . ALA A 1 89 ? 9.932 5.027 -16.682 1.00 87.62 89 ALA A C 1
ATOM 733 O O . ALA A 1 89 ? 9.623 5.377 -15.545 1.00 87.62 89 ALA A O 1
ATOM 734 N N . GLN A 1 90 ? 9.152 4.216 -17.397 1.00 85.00 90 GLN A N 1
ATOM 735 C CA . GLN A 1 90 ? 7.886 3.686 -16.900 1.00 85.00 90 GLN A CA 1
ATOM 736 C C . GLN A 1 90 ? 8.056 2.730 -15.707 1.00 85.00 90 GLN A C 1
ATOM 738 O O . GLN A 1 90 ? 7.236 2.731 -14.792 1.00 85.00 90 GLN A O 1
ATOM 743 N N . ILE A 1 91 ? 9.109 1.911 -15.698 1.00 90.00 91 ILE A N 1
ATOM 744 C CA . ILE A 1 91 ? 9.395 0.977 -14.603 1.00 90.00 91 ILE A CA 1
ATOM 745 C C . ILE A 1 91 ? 9.900 1.727 -13.377 1.00 90.00 91 ILE A C 1
ATOM 747 O O . ILE A 1 91 ? 9.443 1.439 -12.273 1.00 90.00 91 ILE A O 1
ATOM 751 N N . ILE A 1 92 ? 10.757 2.732 -13.566 1.00 92.12 92 ILE A N 1
AT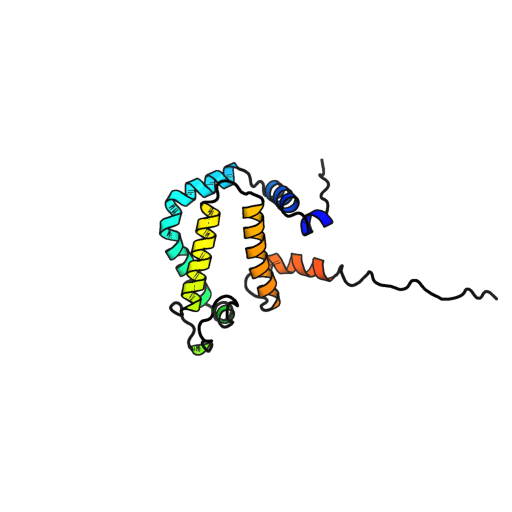OM 752 C CA . ILE A 1 92 ? 11.177 3.645 -12.495 1.00 92.12 92 ILE A CA 1
ATOM 753 C C . ILE A 1 92 ? 9.946 4.317 -11.873 1.00 92.12 92 ILE A C 1
ATOM 755 O O . ILE A 1 92 ? 9.725 4.201 -10.670 1.00 92.12 92 ILE A O 1
ATOM 759 N N . TYR A 1 93 ? 9.067 4.891 -12.699 1.00 89.56 93 TYR A N 1
ATOM 760 C CA . TYR A 1 93 ? 7.824 5.502 -12.226 1.00 89.56 93 TYR A CA 1
ATOM 761 C C . TYR A 1 93 ? 6.948 4.521 -11.432 1.00 8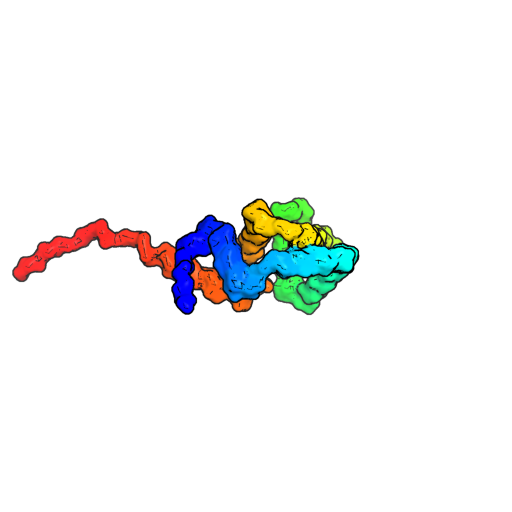9.56 93 TYR A C 1
ATOM 763 O O . TYR A 1 93 ? 6.427 4.850 -10.365 1.00 89.56 93 TYR A O 1
ATOM 771 N N . ARG A 1 94 ? 6.790 3.281 -11.908 1.00 89.81 94 ARG A N 1
ATOM 772 C CA . ARG A 1 94 ? 5.996 2.273 -11.195 1.00 89.81 94 ARG A CA 1
ATOM 773 C C . ARG A 1 94 ? 6.650 1.814 -9.878 1.00 89.81 94 ARG A C 1
ATOM 775 O O . ARG A 1 94 ? 5.926 1.578 -8.906 1.00 89.81 94 ARG A O 1
ATOM 782 N N . LYS A 1 95 ? 7.987 1.736 -9.804 1.00 93.12 95 LYS A N 1
ATOM 783 C CA . LYS A 1 95 ? 8.734 1.497 -8.552 1.00 93.12 95 LYS A CA 1
ATOM 784 C C . LYS A 1 95 ? 8.512 2.626 -7.544 1.00 93.12 95 LYS A C 1
ATOM 786 O O . LYS A 1 95 ? 8.334 2.349 -6.352 1.00 93.12 95 LYS A O 1
ATOM 791 N N . ASP A 1 96 ? 8.477 3.872 -8.008 1.00 94.00 96 ASP A N 1
ATOM 792 C CA . ASP A 1 96 ? 8.207 5.042 -7.168 1.00 94.00 96 ASP A CA 1
ATOM 793 C C . ASP A 1 96 ? 6.768 5.039 -6.651 1.00 94.00 96 ASP A C 1
ATOM 795 O O . ASP A 1 96 ? 6.537 5.255 -5.460 1.00 94.00 96 ASP A O 1
ATOM 799 N N . MET A 1 97 ? 5.800 4.696 -7.505 1.00 92.00 97 MET A N 1
ATOM 800 C CA . MET A 1 97 ? 4.395 4.553 -7.112 1.00 92.00 97 MET A CA 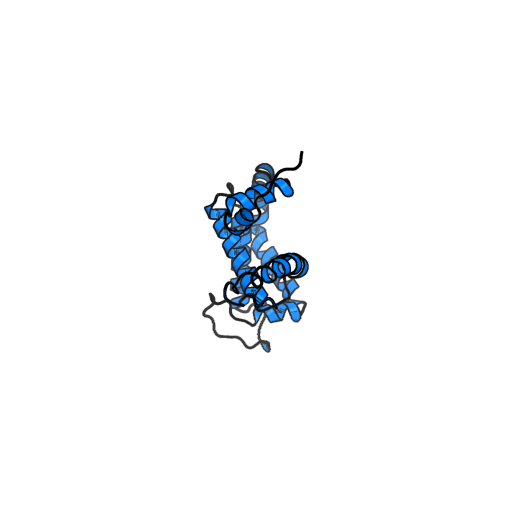1
ATOM 801 C C . MET A 1 97 ? 4.199 3.464 -6.050 1.00 92.00 97 MET A C 1
ATOM 803 O O . MET A 1 97 ? 3.519 3.704 -5.050 1.00 92.00 97 MET A O 1
ATOM 807 N N . LEU A 1 98 ? 4.831 2.294 -6.212 1.00 94.19 98 LEU A N 1
ATOM 808 C CA . LEU A 1 98 ? 4.807 1.233 -5.199 1.00 94.19 98 LEU A CA 1
ATOM 809 C C . LEU A 1 98 ? 5.464 1.696 -3.890 1.00 94.19 98 LEU A C 1
ATOM 811 O O . LEU A 1 98 ? 4.913 1.483 -2.810 1.00 94.19 98 LEU A O 1
ATOM 815 N N . SER A 1 99 ? 6.601 2.389 -3.977 1.00 95.69 99 SER A N 1
ATOM 816 C CA . SER A 1 99 ? 7.277 2.956 -2.805 1.00 95.69 99 SER A CA 1
ATOM 817 C C . SER A 1 99 ? 6.392 3.965 -2.070 1.00 95.69 99 SER A C 1
ATOM 819 O O . SER A 1 99 ? 6.309 3.944 -0.842 1.00 95.69 99 SER A O 1
ATOM 821 N N . GLY A 1 100 ? 5.704 4.837 -2.810 1.00 94.94 100 GLY A N 1
ATOM 822 C CA . GLY A 1 100 ? 4.760 5.810 -2.267 1.00 94.94 100 GLY A CA 1
ATOM 823 C C . GLY A 1 100 ? 3.561 5.144 -1.594 1.00 94.94 100 GLY A C 1
ATOM 824 O O . GLY A 1 100 ? 3.191 5.538 -0.488 1.00 94.94 100 GLY A O 1
ATOM 825 N N . TYR A 1 101 ? 3.001 4.099 -2.211 1.00 95.69 101 TYR A N 1
ATOM 826 C CA . TYR A 1 101 ? 1.927 3.296 -1.626 1.00 95.69 101 TYR A CA 1
ATOM 827 C C . TYR A 1 101 ? 2.352 2.662 -0.295 1.00 95.69 101 TYR A C 1
ATOM 829 O O . TYR A 1 101 ? 1.669 2.851 0.711 1.00 95.69 101 TYR A O 1
ATOM 837 N N . LEU A 1 102 ? 3.505 1.981 -0.258 1.00 95.81 102 LEU A N 1
ATOM 838 C CA . LEU A 1 102 ? 4.018 1.340 0.958 1.00 95.81 102 LEU A CA 1
ATOM 839 C C . LEU A 1 102 ? 4.287 2.359 2.069 1.00 95.81 102 LEU A C 1
ATOM 841 O O . LEU A 1 102 ? 3.893 2.137 3.211 1.00 95.81 102 LEU A O 1
ATOM 845 N N . LYS A 1 103 ? 4.899 3.505 1.740 1.00 95.38 103 LYS A N 1
ATOM 846 C CA . LYS A 1 103 ? 5.111 4.592 2.708 1.00 95.38 103 LYS A CA 1
ATOM 847 C C . LYS A 1 103 ? 3.788 5.086 3.276 1.00 95.38 103 LYS A C 1
ATOM 849 O O . LYS A 1 103 ? 3.666 5.203 4.490 1.00 95.38 103 LYS A O 1
ATOM 854 N N . ARG A 1 104 ? 2.798 5.354 2.419 1.00 95.56 104 ARG A N 1
ATOM 855 C CA . ARG A 1 104 ? 1.488 5.845 2.858 1.00 95.56 104 ARG A CA 1
ATOM 856 C C . ARG A 1 104 ? 0.772 4.822 3.737 1.00 95.56 104 ARG A C 1
ATOM 858 O O . ARG A 1 104 ? 0.223 5.214 4.756 1.00 95.56 104 ARG A O 1
ATOM 865 N N . LEU A 1 105 ? 0.819 3.539 3.379 1.00 95.25 105 LEU A N 1
ATOM 866 C CA . LEU A 1 105 ? 0.233 2.454 4.168 1.00 95.25 105 LEU A CA 1
ATOM 867 C C . LEU A 1 105 ? 0.862 2.359 5.563 1.00 95.25 105 LEU A C 1
ATOM 869 O O . LEU A 1 105 ? 0.145 2.335 6.556 1.00 95.25 105 LEU A O 1
ATOM 873 N N . LEU A 1 106 ? 2.195 2.342 5.633 1.00 95.25 106 LEU A N 1
ATOM 874 C CA . LEU A 1 106 ? 2.930 2.172 6.887 1.00 95.25 106 LEU A CA 1
ATOM 875 C C . LEU A 1 106 ? 2.879 3.407 7.793 1.00 95.25 106 LEU A C 1
ATOM 877 O O . LEU A 1 106 ? 2.958 3.276 9.009 1.00 95.25 106 LEU A O 1
ATOM 881 N N . LEU A 1 107 ? 2.760 4.607 7.223 1.00 94.12 107 LEU A N 1
ATOM 882 C CA . LEU A 1 107 ? 2.725 5.864 7.979 1.00 94.12 107 LEU A CA 1
ATOM 883 C C . LEU A 1 107 ? 1.316 6.304 8.386 1.00 94.12 107 LEU A C 1
ATOM 885 O O . LEU A 1 107 ? 1.182 7.220 9.201 1.00 94.12 107 LEU A O 1
ATOM 889 N N . GLN A 1 108 ? 0.267 5.698 7.826 1.00 95.88 108 GLN A N 1
ATOM 890 C CA . GLN A 1 108 ? -1.101 6.051 8.177 1.00 95.88 108 GLN A CA 1
ATOM 891 C C . GLN A 1 108 ? -1.399 5.616 9.615 1.00 95.88 108 GLN A C 1
ATOM 893 O O . GLN A 1 108 ? -1.434 4.424 9.909 1.00 95.88 108 GLN A O 1
ATOM 898 N N . ARG A 1 109 ? -1.632 6.590 10.501 1.00 93.12 109 ARG A N 1
ATOM 899 C CA . ARG A 1 109 ? -1.948 6.336 11.919 1.00 93.12 109 ARG A CA 1
ATOM 900 C C . ARG A 1 109 ? -3.404 5.976 12.163 1.00 93.12 109 ARG A C 1
ATOM 902 O O . ARG A 1 109 ? -3.708 5.193 13.044 1.00 93.12 109 ARG A O 1
ATOM 909 N N . GLU A 1 110 ? -4.290 6.545 11.354 1.00 92.50 110 GLU A N 1
ATOM 910 C CA . GLU A 1 110 ? -5.736 6.376 11.478 1.00 92.50 110 GLU A CA 1
ATOM 911 C C . GLU A 1 110 ? -6.311 5.967 10.129 1.00 92.50 110 GLU A C 1
ATOM 913 O O . GLU A 1 110 ? -6.156 6.688 9.139 1.00 92.50 110 GLU A O 1
ATOM 918 N N . TRP A 1 111 ? -6.984 4.822 10.058 1.00 93.94 111 TRP A N 1
ATOM 919 C CA . TRP A 1 111 ? -7.579 4.334 8.813 1.00 93.94 111 TRP A CA 1
ATOM 920 C C . TRP A 1 111 ? -8.958 4.970 8.601 1.00 93.94 111 TRP A C 1
ATOM 922 O O . TRP A 1 111 ? -10.006 4.345 8.747 1.00 93.94 111 TRP A O 1
ATOM 932 N N . THR A 1 112 ? -8.943 6.266 8.284 1.00 93.81 112 THR A N 1
ATOM 933 C CA . THR A 1 112 ? -10.140 7.085 8.051 1.00 93.81 112 THR A CA 1
ATOM 934 C C . THR A 1 112 ? -10.867 6.690 6.764 1.00 93.81 112 THR A C 1
ATOM 936 O O . THR A 1 112 ? -10.291 6.074 5.869 1.00 93.81 112 THR A O 1
ATOM 939 N N . ASN A 1 113 ? -12.120 7.132 6.605 1.00 92.00 113 ASN A N 1
ATOM 940 C CA . ASN A 1 113 ? -12.881 6.942 5.360 1.00 92.00 113 ASN A CA 1
ATOM 941 C C . ASN A 1 113 ? -12.132 7.447 4.115 1.00 92.00 113 ASN A C 1
ATOM 943 O O . ASN A 1 113 ? -12.231 6.842 3.047 1.00 92.00 113 ASN A O 1
ATOM 947 N N . GLU A 1 114 ? -11.361 8.529 4.241 1.00 94.44 114 GLU A N 1
ATOM 948 C CA . GLU A 1 114 ? -10.524 9.045 3.158 1.00 94.44 114 GLU A CA 1
ATOM 949 C C . GLU A 1 114 ? -9.405 8.058 2.798 1.00 94.44 114 GLU A C 1
ATOM 951 O O . GLU A 1 114 ? -9.208 7.734 1.624 1.00 94.44 114 GLU A O 1
ATOM 956 N N . PHE A 1 115 ? -8.706 7.523 3.803 1.00 95.62 115 PHE A N 1
ATOM 957 C CA . PHE A 1 115 ? -7.663 6.528 3.583 1.00 95.62 115 PHE A CA 1
ATOM 958 C C . PHE A 1 115 ? -8.223 5.222 3.007 1.00 95.62 115 PHE A C 1
ATOM 960 O O . PHE A 1 115 ? -7.674 4.683 2.045 1.00 95.62 115 PHE A O 1
ATOM 967 N N . LEU A 1 116 ? -9.366 4.756 3.512 1.00 94.75 116 LEU A N 1
ATOM 968 C CA . LEU A 1 116 ? -10.066 3.599 2.955 1.00 94.75 116 LEU A CA 1
ATOM 969 C C . LEU A 1 116 ? -10.467 3.850 1.496 1.00 94.75 116 LEU A C 1
ATOM 971 O O . LEU A 1 116 ? -10.261 2.991 0.640 1.00 94.75 116 LEU A O 1
ATOM 975 N N . THR A 1 117 ? -10.965 5.045 1.172 1.00 92.44 117 THR A N 1
ATOM 976 C CA . THR A 1 117 ? -11.299 5.427 -0.210 1.00 92.44 117 THR A CA 1
ATOM 977 C C . THR A 1 117 ? -10.069 5.394 -1.114 1.00 92.44 117 THR A C 1
ATOM 979 O O . THR A 1 117 ? -10.152 4.918 -2.251 1.00 92.44 117 THR A O 1
ATOM 982 N N . TYR A 1 118 ? -8.916 5.840 -0.609 1.00 93.56 118 TYR A N 1
ATOM 983 C CA . TYR A 1 118 ? -7.637 5.699 -1.297 1.00 93.56 118 TYR A CA 1
ATOM 984 C C . TYR A 1 118 ? -7.283 4.226 -1.556 1.00 93.56 118 TYR A C 1
ATOM 986 O O . TYR A 1 118 ? -7.053 3.869 -2.712 1.00 93.56 118 TYR A O 1
ATOM 994 N N . LEU A 1 119 ? -7.314 3.358 -0.537 1.00 93.00 119 LEU A N 1
ATOM 995 C CA . LEU A 1 119 ? -7.046 1.921 -0.698 1.00 93.00 119 LEU A CA 1
ATOM 996 C C . LEU A 1 119 ? -8.006 1.272 -1.704 1.00 93.00 119 LEU A C 1
ATOM 998 O O . LEU A 1 119 ? -7.585 0.519 -2.581 1.00 93.00 119 LEU A O 1
ATOM 1002 N N . SER A 1 120 ? -9.291 1.624 -1.646 1.00 89.50 120 SER A N 1
ATOM 1003 C CA . SER A 1 120 ? -10.301 1.150 -2.592 1.00 89.50 120 SER A CA 1
ATOM 1004 C C . SER A 1 120 ? -10.023 1.615 -4.022 1.00 89.50 120 SER A C 1
ATOM 1006 O O . SER A 1 120 ? -10.223 0.850 -4.964 1.00 89.50 120 SER A O 1
ATOM 1008 N N . ARG A 1 121 ? -9.512 2.838 -4.218 1.00 88.44 121 ARG A N 1
ATOM 1009 C CA . ARG A 1 121 ? -9.085 3.318 -5.540 1.00 88.44 121 ARG A CA 1
ATOM 1010 C C . ARG A 1 121 ? -7.899 2.513 -6.074 1.00 88.44 121 ARG A C 1
ATOM 1012 O O . ARG A 1 121 ? -7.934 2.146 -7.245 1.00 88.44 121 ARG A O 1
ATOM 1019 N N . ILE A 1 122 ? -6.903 2.211 -5.238 1.00 88.12 122 ILE A N 1
ATOM 1020 C CA . ILE A 1 122 ? -5.770 1.349 -5.613 1.00 88.12 122 ILE A CA 1
ATOM 1021 C C . ILE A 1 122 ? -6.273 -0.050 -5.996 1.00 88.12 122 ILE A C 1
ATOM 1023 O O . ILE A 1 122 ? -5.981 -0.529 -7.089 1.00 88.12 122 ILE A O 1
ATOM 1027 N N . GLY A 1 123 ? -7.117 -0.668 -5.164 1.00 83.88 123 GLY A N 1
ATOM 1028 C CA . GLY A 1 123 ? -7.719 -1.971 -5.462 1.00 83.88 123 GLY A CA 1
ATOM 1029 C C . GLY A 1 123 ? -8.519 -1.976 -6.769 1.00 83.88 123 GLY A C 1
ATOM 1030 O O . GLY A 1 123 ? -8.402 -2.910 -7.564 1.00 83.88 123 GLY A O 1
ATOM 1031 N N . ARG A 1 124 ? -9.273 -0.902 -7.051 1.00 81.50 124 ARG A N 1
ATOM 1032 C CA . ARG A 1 124 ? -9.967 -0.729 -8.334 1.00 81.50 124 ARG A CA 1
ATOM 1033 C C . ARG A 1 124 ? -8.998 -0.676 -9.506 1.00 81.50 124 ARG A C 1
ATOM 1035 O O . ARG A 1 124 ? -9.247 -1.401 -10.455 1.00 81.50 124 ARG A O 1
ATOM 1042 N N . MET A 1 125 ? -7.909 0.097 -9.428 1.00 77.44 125 MET A N 1
ATOM 1043 C CA . MET A 1 125 ? -6.897 0.148 -10.496 1.00 77.44 125 MET A CA 1
ATOM 1044 C C . MET A 1 125 ? -6.371 -1.253 -10.823 1.00 77.44 125 MET A C 1
ATOM 1046 O O . MET A 1 125 ? -6.345 -1.638 -11.985 1.00 77.44 125 MET A O 1
ATOM 1050 N N . HIS A 1 126 ? -6.043 -2.056 -9.809 1.00 75.00 126 HIS A N 1
ATOM 1051 C CA . HIS A 1 126 ? -5.576 -3.426 -10.029 1.00 75.00 126 HIS A CA 1
ATOM 1052 C C . HIS A 1 126 ? -6.677 -4.363 -10.543 1.00 75.00 126 HIS A C 1
ATOM 1054 O O . HIS A 1 126 ? -6.401 -5.229 -11.359 1.00 75.00 126 HIS A O 1
ATOM 1060 N N . THR A 1 127 ? -7.935 -4.170 -10.144 1.00 71.12 127 THR A N 1
ATOM 1061 C CA . THR A 1 127 ? -9.052 -5.012 -10.608 1.00 71.12 127 THR A CA 1
ATOM 1062 C C . THR A 1 127 ? -9.476 -4.676 -12.041 1.00 71.12 127 THR A C 1
ATOM 1064 O O . THR A 1 127 ? -9.775 -5.571 -12.826 1.00 71.12 127 THR A O 1
ATOM 1067 N N . THR A 1 128 ? -9.508 -3.394 -12.412 1.00 62.66 128 THR A N 1
ATOM 1068 C CA . THR A 1 128 ? -9.867 -2.964 -13.770 1.00 62.66 128 THR A CA 1
ATOM 1069 C C . THR A 1 128 ? -8.767 -3.284 -14.770 1.00 62.66 128 THR A C 1
ATOM 1071 O O . THR A 1 128 ? -9.085 -3.675 -15.887 1.00 62.66 128 THR A O 1
ATOM 1074 N N . LEU A 1 129 ? -7.494 -3.189 -14.365 1.00 54.12 129 LEU A N 1
ATOM 1075 C CA . LEU A 1 129 ? -6.374 -3.634 -15.194 1.00 54.12 129 LEU A CA 1
ATOM 1076 C C . LEU A 1 129 ? -6.326 -5.172 -15.311 1.00 54.12 129 LEU A C 1
ATOM 1078 O O . LEU A 1 129 ? -6.073 -5.685 -16.398 1.00 54.12 129 LEU A O 1
ATOM 1082 N N . ASN A 1 130 ? -6.690 -5.916 -14.255 1.00 49.50 130 ASN A N 1
ATOM 1083 C CA . ASN A 1 130 ? -6.793 -7.384 -14.306 1.00 49.50 130 ASN A CA 1
ATOM 1084 C C . ASN A 1 130 ? -7.902 -7.897 -15.244 1.00 49.50 130 ASN A C 1
ATOM 1086 O O . ASN A 1 130 ? -7.800 -9.010 -15.750 1.00 49.50 130 ASN A O 1
ATOM 1090 N N . LYS A 1 131 ? -8.936 -7.100 -15.560 1.00 46.06 131 LYS A N 1
ATOM 1091 C CA . LYS A 1 131 ? -9.900 -7.477 -16.617 1.00 46.06 131 LYS A CA 1
ATOM 1092 C C . LYS A 1 131 ? -9.258 -7.547 -18.007 1.00 46.06 131 LYS A C 1
ATOM 1094 O O . LYS A 1 131 ? -9.811 -8.201 -18.885 1.00 46.06 131 LYS A O 1
ATOM 1099 N N . VAL A 1 132 ? -8.114 -6.889 -18.200 1.00 45.03 132 VAL A N 1
ATOM 1100 C CA . VAL A 1 132 ? -7.337 -6.932 -19.444 1.00 45.03 132 VAL A CA 1
ATOM 1101 C C . VAL A 1 132 ? -6.249 -8.019 -19.374 1.00 45.03 132 VAL A C 1
ATOM 1103 O O . VAL A 1 132 ? -5.923 -8.605 -20.402 1.00 45.03 132 VAL A O 1
ATOM 1106 N N . PHE A 1 133 ? -5.741 -8.362 -18.180 1.00 46.31 133 PHE A N 1
ATOM 1107 C CA . PHE A 1 133 ? -4.684 -9.366 -17.984 1.00 46.31 133 PHE A CA 1
ATOM 1108 C C . PHE A 1 133 ? -4.928 -10.261 -16.762 1.00 46.31 133 PHE A C 1
ATOM 1110 O O . PHE A 1 133 ? -4.827 -9.829 -15.618 1.00 46.31 133 PHE A O 1
ATOM 1117 N N . ARG A 1 134 ? -5.162 -11.548 -17.033 1.00 47.69 134 ARG A N 1
ATOM 1118 C CA . ARG A 1 134 ? -5.509 -12.622 -16.081 1.00 47.69 134 ARG A CA 1
ATOM 1119 C C . ARG A 1 134 ? -4.393 -13.091 -15.132 1.00 47.69 134 ARG A C 1
ATOM 1121 O O . ARG A 1 134 ? -4.483 -14.161 -14.538 1.00 47.69 134 ARG A O 1
ATOM 1128 N N . ILE A 1 135 ? -3.265 -12.390 -15.037 1.00 48.22 135 ILE A N 1
ATOM 1129 C CA . ILE A 1 135 ? -2.108 -12.923 -14.304 1.00 48.22 135 ILE A CA 1
ATOM 1130 C C . ILE A 1 135 ? -1.381 -11.791 -13.597 1.00 48.22 135 ILE A C 1
ATOM 1132 O O . ILE A 1 135 ? -0.452 -11.208 -14.142 1.00 48.22 135 ILE A O 1
ATOM 1136 N N . GLN A 1 136 ? -1.811 -11.513 -12.364 1.00 45.97 136 GLN A N 1
ATOM 1137 C CA . GLN A 1 136 ? -0.911 -11.110 -11.273 1.00 45.97 136 GLN A CA 1
ATOM 1138 C C . GLN A 1 136 ? -1.568 -11.150 -9.878 1.00 45.97 136 GLN A C 1
ATOM 1140 O O . GLN A 1 136 ? -0.841 -11.225 -8.897 1.00 45.97 136 GLN A O 1
ATOM 1145 N N . ASN A 1 137 ? -2.906 -11.221 -9.761 1.00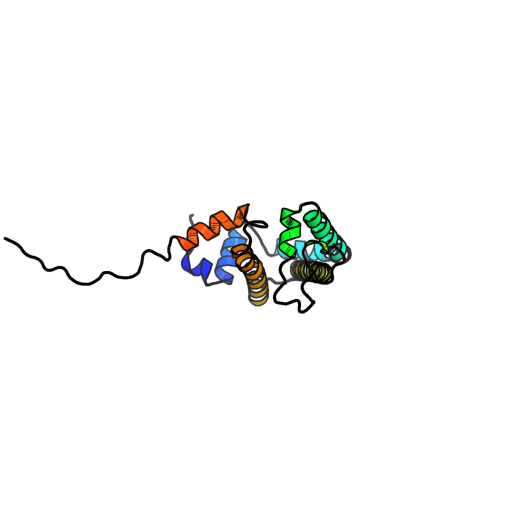 38.50 137 ASN A N 1
ATOM 1146 C CA . ASN A 1 137 ? -3.603 -11.493 -8.480 1.00 38.50 137 ASN A CA 1
ATOM 1147 C C . ASN A 1 137 ? -4.696 -12.587 -8.567 1.00 38.50 137 ASN A C 1
ATOM 1149 O O . ASN A 1 137 ? -5.485 -12.774 -7.635 1.00 38.50 137 ASN A O 1
ATOM 1153 N N . ASP A 1 138 ? -4.748 -13.329 -9.674 1.00 39.78 138 ASP A N 1
ATOM 1154 C CA . ASP A 1 138 ? -5.917 -14.137 -10.053 1.00 39.78 138 ASP A CA 1
ATOM 1155 C C . ASP A 1 138 ? -6.115 -15.442 -9.276 1.00 39.78 138 ASP A C 1
ATOM 1157 O O . ASP A 1 138 ? -7.153 -16.073 -9.425 1.00 39.78 138 ASP A O 1
ATOM 1161 N N . LEU A 1 139 ? -5.226 -15.817 -8.354 1.00 36.38 139 LEU A N 1
ATOM 1162 C CA . LEU A 1 139 ? -5.543 -16.928 -7.446 1.00 36.38 139 LEU A CA 1
ATOM 1163 C C . LEU A 1 139 ? -6.530 -16.534 -6.336 1.00 36.38 139 LEU A C 1
ATOM 1165 O O . LEU A 1 139 ? -7.266 -17.393 -5.864 1.00 36.38 139 LEU A O 1
ATOM 1169 N N . PHE A 1 140 ? -6.596 -15.255 -5.941 1.00 34.66 140 PHE A N 1
ATOM 1170 C CA . PHE A 1 140 ? -7.493 -14.810 -4.861 1.00 34.66 140 PHE A CA 1
ATOM 1171 C C . PHE A 1 140 ? -8.706 -14.014 -5.369 1.00 34.66 140 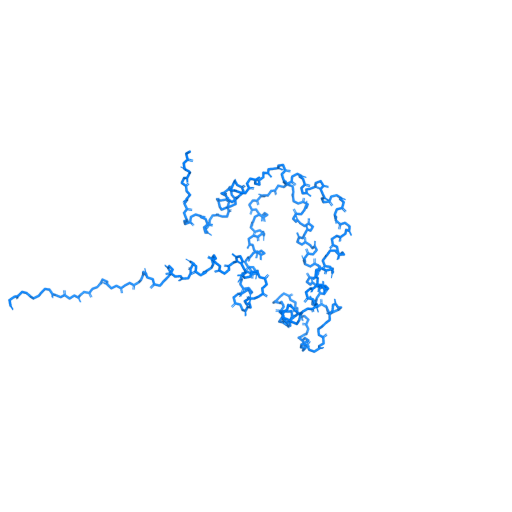PHE A C 1
ATOM 1173 O O . PHE A 1 140 ? -9.777 -14.070 -4.772 1.00 34.66 140 PHE A O 1
ATOM 1180 N N . LEU A 1 141 ? -8.566 -13.290 -6.488 1.00 40.28 141 LEU A N 1
ATOM 1181 C CA . LEU A 1 141 ? -9.644 -12.460 -7.045 1.00 40.28 141 LEU A CA 1
ATOM 1182 C C . LEU A 1 141 ? -10.554 -13.196 -8.035 1.00 40.28 141 LEU A C 1
ATOM 1184 O O . LEU A 1 141 ? -11.732 -12.852 -8.114 1.00 40.28 141 LEU A O 1
ATOM 1188 N N . MET A 1 142 ? -10.068 -14.216 -8.750 1.00 37.38 142 MET A N 1
ATOM 1189 C CA . MET A 1 142 ? -10.890 -14.922 -9.743 1.00 37.38 142 MET A CA 1
ATOM 1190 C C . MET A 1 142 ? -12.088 -15.630 -9.086 1.00 37.38 142 MET A C 1
ATOM 1192 O O . MET A 1 142 ? -13.208 -15.516 -9.578 1.00 37.38 142 MET A O 1
ATOM 1196 N N . TYR A 1 143 ? -11.896 -16.209 -7.893 1.00 38.06 143 TYR A N 1
ATOM 1197 C CA . TYR A 1 143 ? -12.975 -16.842 -7.119 1.00 38.06 143 TYR A CA 1
ATOM 1198 C C . TYR A 1 143 ? -14.037 -15.847 -6.612 1.00 38.06 143 TYR A C 1
ATOM 1200 O O . TYR A 1 143 ? -15.176 -16.222 -6.344 1.00 38.06 143 TYR A O 1
ATOM 1208 N N . TYR A 1 144 ? -13.678 -14.566 -6.478 1.00 40.00 144 TYR A N 1
ATOM 1209 C CA . TYR A 1 144 ? -14.569 -13.525 -5.958 1.00 40.00 144 TYR A CA 1
ATOM 1210 C C . TYR A 1 144 ? -15.265 -12.712 -7.057 1.00 40.00 144 TYR A C 1
ATOM 1212 O O . TYR A 1 144 ? -16.291 -12.099 -6.792 1.00 40.00 144 TYR A O 1
ATOM 1220 N N . VAL A 1 145 ? -14.715 -12.664 -8.275 1.00 40.50 145 VAL A N 1
ATOM 1221 C CA . VAL A 1 145 ? -15.280 -11.888 -9.394 1.00 40.50 145 VAL A CA 1
ATOM 1222 C C . VAL A 1 145 ? -16.222 -12.730 -10.258 1.00 40.50 145 VAL A C 1
ATOM 1224 O O . VAL A 1 145 ? -17.228 -12.196 -10.726 1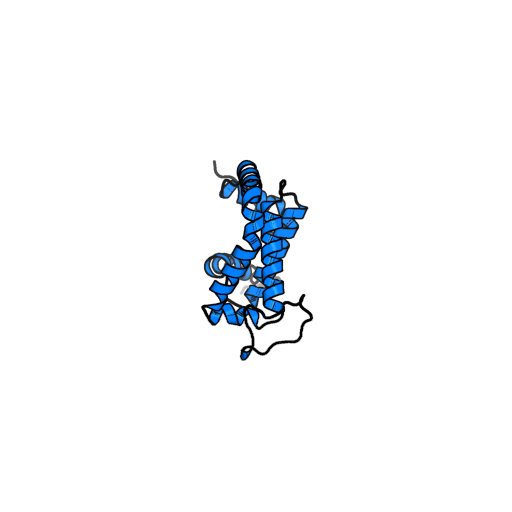.00 40.50 145 VAL A O 1
ATOM 1227 N N . GLU A 1 146 ? -15.974 -14.033 -10.426 1.00 41.88 146 GLU A N 1
ATOM 1228 C CA . GLU A 1 146 ? -16.894 -14.917 -11.167 1.00 41.88 146 GLU A CA 1
ATOM 1229 C C . GLU A 1 146 ? -18.276 -15.004 -10.496 1.00 41.88 146 GLU A C 1
ATOM 1231 O O . GLU A 1 146 ? -19.300 -14.963 -11.177 1.00 41.88 146 GLU A O 1
ATOM 1236 N N . SER A 1 147 ? -18.331 -14.961 -9.161 1.00 38.91 147 SER A N 1
ATOM 1237 C CA . SER A 1 147 ? -19.588 -14.906 -8.398 1.00 38.91 147 SER A CA 1
ATOM 1238 C C . SER A 1 147 ? -20.346 -13.571 -8.512 1.00 38.91 147 SER A C 1
ATOM 1240 O O . SER A 1 147 ? -21.511 -13.489 -8.118 1.00 38.91 147 SER A O 1
ATOM 1242 N N . LEU A 1 148 ? -19.725 -12.526 -9.076 1.00 45.88 148 LEU A N 1
ATOM 1243 C CA . LEU A 1 148 ? -20.342 -11.209 -9.277 1.00 45.88 148 LEU A CA 1
ATOM 1244 C C . LEU A 1 148 ? -20.888 -10.999 -10.693 1.00 45.88 148 LEU A C 1
ATOM 1246 O O . LEU A 1 148 ? -21.691 -10.090 -10.897 1.00 45.88 148 LEU A O 1
ATOM 1250 N N . GLN A 1 149 ? -20.484 -11.809 -11.674 1.00 44.44 149 GLN A N 1
ATOM 1251 C CA . GLN A 1 149 ? -21.021 -11.705 -13.037 1.00 44.44 149 GLN A CA 1
ATOM 1252 C C . GLN A 1 149 ? -22.281 -12.559 -13.237 1.00 44.44 149 GLN A C 1
ATOM 1254 O O . GLN A 1 149 ? -23.162 -12.144 -13.992 1.00 44.44 149 GLN A O 1
ATOM 1259 N N . ASP A 1 150 ? -22.428 -13.660 -12.494 1.00 38.97 150 ASP A N 1
ATOM 1260 C CA . ASP A 1 150 ? -23.545 -14.610 -12.643 1.00 38.97 150 ASP A CA 1
ATOM 1261 C C . ASP A 1 150 ? -24.893 -14.097 -12.083 1.00 38.97 150 ASP A C 1
ATOM 1263 O O . ASP A 1 150 ? -25.960 -14.602 -12.416 1.00 38.97 150 ASP A O 1
ATOM 1267 N N . ASN A 1 151 ? -24.880 -13.022 -11.285 1.00 43.66 151 ASN A N 1
ATOM 1268 C CA . ASN A 1 151 ? -26.094 -12.451 -10.681 1.00 43.66 151 ASN A CA 1
ATOM 1269 C C . ASN A 1 151 ? -26.692 -11.253 -11.445 1.00 43.66 151 ASN A C 1
ATOM 1271 O O . ASN A 1 151 ? -27.736 -10.735 -11.051 1.00 43.66 151 ASN A O 1
ATOM 1275 N N . SER A 1 152 ? -26.064 -10.798 -12.536 1.00 39.88 152 SER A N 1
ATOM 1276 C CA . SER A 1 152 ? -26.532 -9.625 -13.301 1.00 39.88 152 SER A CA 1
ATOM 1277 C C . SER A 1 152 ? -27.359 -9.963 -14.550 1.00 39.88 152 SER A C 1
ATOM 1279 O O . SER A 1 152 ? -27.960 -9.073 -15.149 1.00 39.88 152 SER A O 1
ATOM 1281 N N . SER A 1 153 ? -27.448 -11.241 -14.924 1.00 36.78 153 SER A N 1
ATOM 1282 C CA . SER A 1 153 ? -28.116 -11.714 -16.148 1.00 36.78 153 SER A CA 1
ATOM 1283 C C . SER A 1 153 ? -29.474 -12.394 -15.921 1.00 36.78 153 SER A C 1
ATOM 1285 O O . SER A 1 153 ? -30.140 -12.745 -16.892 1.00 36.78 153 SER A O 1
ATOM 1287 N N . ILE A 1 154 ? -29.957 -12.517 -14.678 1.00 40.88 154 ILE A N 1
ATOM 1288 C CA . ILE A 1 154 ? -31.290 -13.074 -14.379 1.00 40.88 154 ILE A CA 1
ATOM 1289 C C . ILE A 1 154 ? -32.110 -12.056 -13.589 1.00 40.88 154 ILE A C 1
ATOM 1291 O O . ILE A 1 154 ? -32.431 -12.283 -12.428 1.00 40.88 154 ILE A O 1
ATOM 1295 N N . ARG A 1 155 ? -32.436 -10.903 -14.186 1.00 38.03 155 ARG A N 1
ATOM 1296 C CA . ARG A 1 155 ? -33.549 -10.045 -13.724 1.00 38.03 155 ARG A CA 1
ATOM 1297 C C . ARG A 1 155 ? -33.886 -8.931 -14.712 1.00 38.03 155 ARG A C 1
ATOM 1299 O O . ARG A 1 155 ? -33.992 -7.771 -14.339 1.00 38.03 155 ARG A O 1
ATOM 1306 N N . THR A 1 156 ? -34.156 -9.277 -15.965 1.00 29.97 156 THR A N 1
ATOM 1307 C CA . THR A 1 156 ? -34.950 -8.396 -16.830 1.00 29.97 156 THR A CA 1
ATOM 1308 C C . THR A 1 156 ? -35.939 -9.192 -17.677 1.00 29.97 156 THR A C 1
ATOM 1310 O O . THR A 1 156 ? -35.589 -9.954 -18.569 1.00 29.97 156 THR A O 1
ATOM 1313 N N . THR A 1 157 ? -37.209 -8.955 -17.336 1.00 32.56 157 THR A N 1
ATOM 1314 C CA . THR A 1 157 ? -38.398 -8.935 -18.200 1.00 32.56 157 THR A CA 1
ATOM 1315 C C . THR A 1 157 ? -38.877 -10.241 -18.838 1.00 32.56 157 THR A C 1
ATOM 1317 O O . THR A 1 157 ? -38.370 -10.667 -19.866 1.00 32.56 157 THR A O 1
ATOM 1320 N N . ASN A 1 158 ? -39.986 -10.770 -18.307 1.00 31.59 158 ASN A N 1
ATOM 1321 C CA . ASN A 1 158 ? -41.157 -11.121 -19.121 1.00 31.59 158 ASN A CA 1
ATOM 1322 C C . ASN A 1 158 ? -42.419 -11.154 -18.246 1.00 31.59 158 ASN A C 1
ATOM 1324 O O . ASN A 1 158 ? -42.962 -12.205 -17.913 1.00 31.59 158 ASN A O 1
ATOM 1328 N N . HIS A 1 159 ? -42.897 -9.965 -17.878 1.00 36.12 159 HIS A N 1
ATOM 1329 C CA . HIS A 1 159 ? -44.302 -9.774 -17.546 1.00 36.12 159 HIS A CA 1
ATOM 1330 C C . HIS A 1 159 ? -44.974 -9.144 -18.766 1.00 36.12 159 HIS A C 1
ATOM 1332 O O . HIS A 1 159 ? -44.989 -7.929 -18.890 1.00 36.12 159 HIS A O 1
ATOM 1338 N N . GLU A 1 160 ? -45.441 -9.975 -19.702 1.00 37.50 160 GLU A N 1
ATOM 1339 C CA . GLU A 1 160 ? -46.726 -9.777 -20.380 1.00 37.50 160 GLU A CA 1
ATOM 1340 C C . GLU A 1 160 ? -47.059 -10.909 -21.368 1.00 37.50 160 GLU A C 1
ATOM 1342 O O . GLU A 1 160 ? -46.265 -11.285 -22.225 1.00 37.50 160 GLU A O 1
ATOM 1347 N N . LYS A 1 161 ? -48.324 -11.341 -21.278 1.00 44.03 161 LYS A N 1
ATOM 1348 C CA . LYS A 1 161 ? -49.139 -12.039 -22.285 1.00 44.03 161 LYS A CA 1
ATOM 1349 C C . LYS A 1 161 ? -48.802 -13.505 -22.569 1.00 44.03 161 LYS A C 1
ATOM 1351 O O . LYS A 1 161 ? -48.025 -13.822 -23.460 1.00 44.03 161 LYS A O 1
ATOM 1356 N N . ARG A 1 162 ? -49.626 -14.391 -21.995 1.00 36.50 162 ARG A N 1
ATOM 1357 C CA . ARG A 1 162 ? -50.413 -15.358 -22.782 1.00 36.50 162 ARG A CA 1
ATOM 1358 C C . ARG A 1 162 ? -51.727 -15.686 -22.068 1.00 36.50 162 ARG A C 1
ATOM 1360 O O . ARG A 1 162 ? -51.751 -16.027 -20.894 1.00 36.50 162 ARG A O 1
ATOM 1367 N N . LYS A 1 163 ? -52.809 -15.473 -22.818 1.00 37.81 163 LYS A N 1
ATOM 1368 C CA . LYS A 1 163 ? -54.216 -15.708 -22.484 1.00 37.81 163 LYS A CA 1
ATOM 1369 C C . LYS A 1 163 ? -54.453 -17.160 -22.056 1.00 37.81 163 LYS A C 1
ATOM 1371 O O . LYS A 1 163 ? -53.953 -18.071 -22.710 1.00 37.81 163 LYS A O 1
ATOM 1376 N N . CYS A 1 164 ? -55.296 -17.345 -21.041 1.00 40.00 164 CYS A N 1
ATOM 1377 C CA . CYS A 1 164 ? -56.043 -18.582 -20.837 1.00 40.00 164 CYS A CA 1
ATOM 1378 C C . CYS A 1 164 ? -56.878 -18.898 -22.083 1.00 40.00 164 CYS A C 1
ATOM 1380 O O . CYS A 1 164 ? -57.603 -18.026 -22.566 1.00 40.00 164 CYS A O 1
ATOM 1382 N N . ILE A 1 165 ? -56.829 -20.145 -22.543 1.00 38.19 165 ILE A N 1
ATOM 1383 C CA . ILE A 1 165 ? -57.917 -20.770 -23.294 1.00 38.19 165 ILE A CA 1
ATOM 1384 C C . ILE A 1 165 ? -58.136 -22.137 -22.644 1.00 38.19 165 ILE A C 1
ATOM 1386 O O . ILE A 1 165 ? -57.281 -23.014 -22.727 1.00 38.19 165 ILE A O 1
ATOM 1390 N N . CYS A 1 166 ? -59.249 -22.250 -21.920 1.00 40.84 166 CYS A N 1
ATOM 1391 C CA . CYS A 1 166 ? -59.882 -23.522 -21.595 1.00 40.84 166 CYS A CA 1
ATOM 1392 C C . CYS A 1 166 ? -60.746 -23.973 -22.782 1.00 40.84 166 CYS A C 1
ATOM 1394 O O . CYS A 1 166 ? -61.191 -23.122 -23.557 1.00 40.84 166 CYS A O 1
ATOM 1396 N N . SER A 1 167 ? -61.044 -25.280 -22.770 1.00 36.94 167 SER A N 1
ATOM 1397 C CA . SER A 1 167 ? -61.902 -26.078 -23.666 1.00 36.94 167 SER A CA 1
ATOM 1398 C C . SER A 1 167 ? -61.186 -26.733 -24.839 1.00 36.94 167 SER A C 1
ATOM 1400 O O . SER A 1 167 ? -60.805 -26.026 -25.793 1.00 36.94 167 SER A O 1
#

Sequence (167 aa):
MTEHIDNDRLHVDIKYRFDYFSKFIHFTTEDISALNIFASSAISVIPVISDSVYRKLFQYDITKDYFIIQNDVFDGSSIKNENLSLDSAQIIYRKDMLSGYLKRLLLQREWTNEFLTYLSRIGRMHTTLNKVFRIQNDLFLMYYVESLQDNSSIRTTNHEKRKCICS

Secondary structure (DSSP, 8-state):
-PPP--HHHHHH-HHHHHHHHHHHTT--HHHHHHHHHHHHHHTTTHHHHHHHHHHHHTTSHHHHGGGGSPPTT--S----GGG--TTSHHHHHHHHHHHHHHHHHHH-SS--HHHHHHHHHHHHHHHHHHTT-S-SSHHHHHHHHHHHHTTSSS-S-----------

InterPro domains:
  IPR012292 Globin/Protoglobin [G3DSA:1.10.490.10] (11-151)
  IPR044398 Globin-sensor domain [PF11563] (16-129)

Organism: NCBI:txid392033

pLDDT: mean 76.54, std 22.64, range [29.97, 97.5]